Protein AF-A0A4Q2U4I2-F1 (afdb_monomer_lite)

Foldseek 3Di:
DDDDPDPVVVLVVVLVVVCVVVVDDPDPVRSVVVSVVSVVVVVVVCCVVCPVADPVRVVVPPPDDDPPDPPDD

InterPro domains:
  IPR001207 Transposase, mutator type [PF00872] (2-47)
  IPR001207 Transposase, mutator type [PTHR33217] (2-55)

Radius of gyration: 22.47 Å; chains: 1; bounding box: 59×37×47 Å

Structure (mmCIF, N/CA/C/O backbone):
data_AF-A0A4Q2U4I2-F1
#
_entry.id   AF-A0A4Q2U4I2-F1
#
loop_
_atom_site.group_PDB
_atom_site.id
_atom_site.type_symbol
_atom_site.label_atom_id
_atom_site.label_alt_id
_atom_site.label_comp_id
_atom_site.label_asym_id
_atom_site.label_entity_id
_atom_site.label_seq_id
_atom_site.pdbx_PDB_ins_code
_atom_site.Cartn_x
_atom_site.Cartn_y
_atom_site.Cartn_z
_atom_site.occupancy
_atom_site.B_iso_or_equiv
_atom_site.auth_seq_id
_atom_site.auth_comp_id
_atom_site.auth_asym_id
_atom_site.auth_atom_id
_atom_site.pdbx_PDB_model_num
ATOM 1 N N . LYS A 1 1 ? 6.972 22.263 -4.200 1.00 60.97 1 LYS A N 1
ATOM 2 C CA . LYS A 1 1 ? 7.385 21.379 -3.081 1.00 60.97 1 LYS A CA 1
ATOM 3 C C . LYS A 1 1 ? 8.299 20.319 -3.685 1.00 60.97 1 LYS A C 1
ATOM 5 O O . LYS A 1 1 ? 7.823 19.584 -4.537 1.00 60.97 1 LYS A O 1
ATOM 10 N N . LEU A 1 2 ? 9.597 20.320 -3.368 1.00 59.66 2 LEU A N 1
ATOM 11 C CA . LEU A 1 2 ? 10.514 19.269 -3.826 1.00 59.66 2 LEU A CA 1
ATOM 12 C C . LEU A 1 2 ? 10.200 17.996 -3.036 1.00 59.66 2 LEU A C 1
ATOM 14 O O . LEU A 1 2 ? 10.133 18.033 -1.808 1.00 59.66 2 LEU A O 1
ATOM 18 N N . HIS A 1 3 ? 9.931 16.905 -3.743 1.00 65.81 3 HIS A N 1
ATOM 19 C CA . HIS A 1 3 ? 9.775 15.584 -3.148 1.00 65.81 3 HIS A CA 1
ATOM 20 C C . HIS A 1 3 ? 11.080 14.824 -3.346 1.00 65.81 3 HIS A C 1
ATOM 22 O O . HIS A 1 3 ? 11.690 14.929 -4.408 1.00 65.81 3 HIS A O 1
ATOM 28 N N . SER A 1 4 ? 11.509 14.088 -2.321 1.00 67.75 4 SER A N 1
ATOM 29 C CA . SER A 1 4 ? 12.656 13.198 -2.453 1.00 67.75 4 SER A CA 1
ATOM 30 C C . SER A 1 4 ? 12.389 12.207 -3.583 1.00 67.75 4 SER A C 1
AT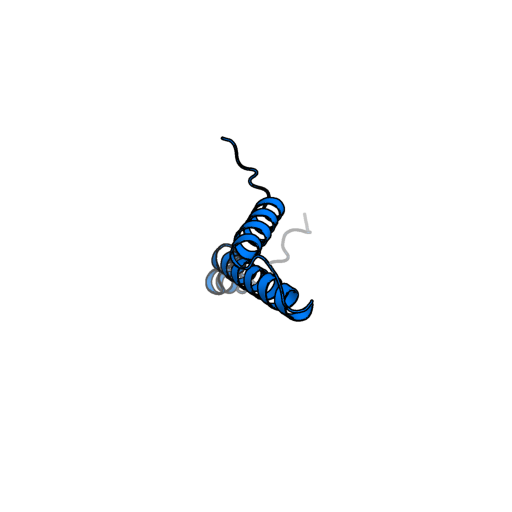OM 32 O O . SER A 1 4 ? 11.318 11.600 -3.648 1.00 67.75 4 SER A O 1
ATOM 34 N N . THR A 1 5 ? 13.356 12.063 -4.485 1.00 76.31 5 THR A N 1
ATOM 35 C CA . THR A 1 5 ? 13.355 11.022 -5.518 1.00 76.31 5 THR A CA 1
ATOM 36 C C . THR A 1 5 ? 13.812 9.677 -4.953 1.00 76.31 5 THR A C 1
ATOM 38 O O . THR A 1 5 ? 13.855 8.697 -5.691 1.00 76.31 5 THR A O 1
ATOM 41 N N . ASN A 1 6 ? 14.130 9.611 -3.651 1.00 87.25 6 ASN A N 1
ATOM 42 C CA . ASN A 1 6 ? 14.539 8.391 -2.976 1.00 87.25 6 ASN A CA 1
ATOM 43 C C . ASN A 1 6 ? 13.381 7.370 -2.952 1.00 87.25 6 ASN A C 1
ATOM 45 O O . ASN A 1 6 ? 12.353 7.618 -2.306 1.00 87.25 6 ASN A O 1
ATOM 49 N N . PRO A 1 7 ? 13.542 6.198 -3.593 1.00 84.62 7 PRO A N 1
ATOM 50 C CA . PRO A 1 7 ? 12.513 5.162 -3.624 1.00 84.62 7 PRO A CA 1
ATOM 51 C C . PRO A 1 7 ? 12.064 4.696 -2.233 1.00 84.62 7 PRO A C 1
ATOM 53 O O . PRO A 1 7 ? 10.881 4.414 -2.040 1.00 84.62 7 PRO A O 1
ATOM 56 N N . ILE A 1 8 ? 12.972 4.675 -1.251 1.00 90.31 8 ILE A N 1
ATOM 57 C CA . ILE A 1 8 ? 12.671 4.237 0.121 1.00 90.31 8 ILE A CA 1
ATOM 58 C C . ILE A 1 8 ? 11.728 5.224 0.813 1.00 90.31 8 ILE A C 1
ATOM 60 O O . ILE A 1 8 ? 10.774 4.821 1.478 1.00 90.31 8 ILE A O 1
ATOM 64 N N . GLU A 1 9 ? 11.947 6.528 0.642 1.00 92.06 9 GLU A N 1
ATOM 65 C CA . GLU A 1 9 ? 11.061 7.544 1.219 1.00 92.06 9 GLU A CA 1
ATOM 66 C C . GLU A 1 9 ? 9.664 7.494 0.596 1.00 92.06 9 GLU A C 1
ATOM 68 O O . GLU A 1 9 ? 8.664 7.622 1.310 1.00 92.06 9 GLU A O 1
ATOM 73 N N . ARG A 1 10 ? 9.583 7.252 -0.721 1.00 91.12 10 ARG A N 1
ATOM 74 C CA . ARG A 1 10 ? 8.311 7.066 -1.432 1.00 91.12 10 ARG A CA 1
ATOM 75 C C . ARG A 1 10 ? 7.555 5.853 -0.892 1.00 91.12 10 ARG A C 1
ATOM 77 O O . ARG A 1 10 ? 6.381 5.983 -0.550 1.00 91.12 10 ARG A O 1
ATOM 84 N N . LEU A 1 11 ? 8.236 4.716 -0.752 1.00 93.31 11 LEU A N 1
ATOM 85 C CA . LEU A 1 11 ? 7.661 3.491 -0.199 1.00 93.31 11 LEU A CA 1
ATOM 86 C C . LEU A 1 11 ? 7.153 3.704 1.235 1.00 93.31 11 LEU A C 1
ATOM 88 O O . LEU A 1 11 ? 6.006 3.386 1.538 1.00 93.31 11 LEU A O 1
ATOM 92 N N . ASN A 1 12 ? 7.958 4.324 2.102 1.00 94.31 12 ASN A N 1
ATOM 93 C CA . ASN A 1 12 ? 7.570 4.607 3.487 1.00 94.31 12 ASN A CA 1
ATOM 94 C C . ASN A 1 12 ? 6.349 5.531 3.584 1.00 94.31 12 ASN A C 1
ATOM 96 O O . ASN A 1 12 ? 5.511 5.371 4.473 1.00 94.31 12 ASN A O 1
ATOM 100 N N . LYS A 1 13 ? 6.234 6.508 2.679 1.00 94.88 13 LYS A N 1
ATOM 101 C CA . LYS A 1 13 ? 5.063 7.386 2.609 1.00 94.88 13 LYS A CA 1
ATOM 102 C C . LYS A 1 13 ? 3.807 6.618 2.196 1.00 94.88 13 LYS A C 1
ATOM 104 O O . LYS A 1 13 ? 2.743 6.875 2.752 1.00 94.88 13 LYS A O 1
ATOM 109 N N . GLU A 1 14 ? 3.930 5.681 1.261 1.00 95.62 14 GLU A N 1
ATOM 110 C CA . GLU A 1 14 ? 2.799 4.876 0.799 1.00 95.62 14 GLU A CA 1
ATOM 111 C C . GLU A 1 14 ? 2.321 3.885 1.864 1.00 95.62 14 GLU A C 1
ATOM 113 O O . GLU A 1 14 ? 1.117 3.780 2.102 1.00 9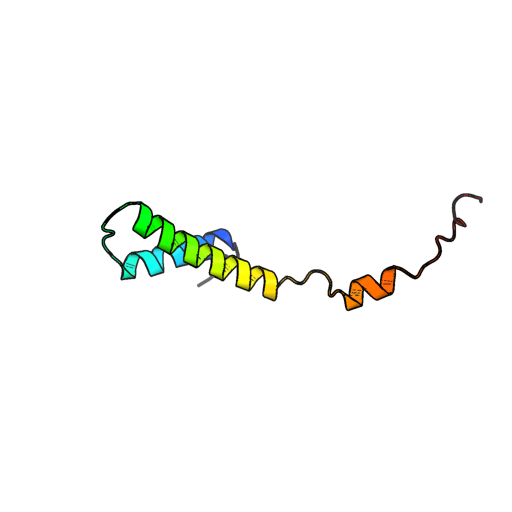5.62 14 GLU A O 1
ATOM 118 N N . VAL A 1 15 ? 3.251 3.244 2.580 1.00 96.62 15 VAL A N 1
ATOM 119 C CA . VAL A 1 15 ? 2.927 2.399 3.740 1.00 96.62 15 VAL A CA 1
ATOM 120 C C . VAL A 1 15 ? 2.130 3.188 4.777 1.00 96.62 15 VAL A C 1
ATOM 122 O O . VAL A 1 15 ? 1.066 2.735 5.194 1.00 96.62 15 VAL A O 1
ATOM 125 N N . LYS A 1 16 ? 2.589 4.395 5.142 1.00 96.62 16 LYS A N 1
ATOM 126 C CA . LYS A 1 16 ? 1.866 5.273 6.078 1.00 96.62 16 LYS A CA 1
ATOM 127 C C . LYS A 1 16 ? 0.467 5.616 5.564 1.00 96.62 16 LYS A C 1
ATOM 129 O O . LYS A 1 16 ? -0.509 5.370 6.257 1.00 96.62 16 LYS A O 1
ATOM 134 N N . ARG A 1 17 ? 0.354 6.075 4.313 1.00 97.62 17 ARG A N 1
ATOM 135 C CA . ARG A 1 17 ? -0.925 6.481 3.710 1.00 97.62 17 ARG A CA 1
ATOM 136 C C . ARG A 1 17 ? -1.967 5.358 3.709 1.00 97.62 17 ARG A C 1
ATOM 138 O O . ARG A 1 17 ? -3.135 5.624 3.970 1.00 97.62 17 ARG A O 1
ATOM 145 N N . ARG A 1 18 ? -1.580 4.117 3.385 1.00 97.75 18 ARG A N 1
ATOM 146 C CA . ARG A 1 18 ? -2.521 2.980 3.377 1.00 97.75 18 ARG A CA 1
ATOM 147 C C . ARG A 1 18 ? -2.826 2.461 4.777 1.00 97.75 18 ARG A C 1
ATOM 149 O O . ARG A 1 18 ? -3.954 2.047 5.021 1.00 97.75 18 ARG A O 1
ATOM 156 N N . ALA A 1 19 ? -1.858 2.511 5.691 1.00 97.56 19 ALA A N 1
ATOM 157 C CA . ALA A 1 19 ? -2.097 2.185 7.092 1.00 97.56 19 ALA A CA 1
ATOM 158 C C . ALA A 1 19 ? -3.089 3.169 7.738 1.00 97.56 19 ALA A C 1
ATOM 160 O O . ALA A 1 19 ? -3.982 2.726 8.457 1.00 97.56 19 ALA A O 1
ATOM 161 N N . ASP A 1 20 ? -3.008 4.464 7.408 1.00 97.88 20 ASP A N 1
ATOM 162 C CA . ASP A 1 20 ? -3.922 5.498 7.916 1.00 97.88 20 ASP A CA 1
ATOM 163 C C . ASP A 1 20 ? -5.388 5.241 7.518 1.00 97.88 20 ASP A C 1
ATOM 165 O O . ASP A 1 20 ? -6.298 5.555 8.281 1.00 97.88 20 ASP A O 1
ATOM 169 N N . VAL A 1 21 ? -5.634 4.630 6.351 1.00 97.69 21 VAL A N 1
ATOM 170 C CA . VAL A 1 21 ? -6.989 4.244 5.907 1.00 97.69 21 VAL A CA 1
ATOM 171 C C . VAL A 1 21 ? -7.555 3.097 6.746 1.00 97.69 21 VAL A C 1
ATOM 173 O O . VAL A 1 21 ? -8.757 3.058 6.998 1.00 97.69 21 VAL A O 1
ATOM 176 N N . VAL A 1 22 ? -6.706 2.161 7.176 1.00 96.81 22 VAL A N 1
ATOM 177 C CA . VAL A 1 22 ? -7.126 1.030 8.018 1.00 96.81 22 VAL A CA 1
ATOM 178 C C . VAL A 1 22 ? -7.321 1.471 9.472 1.00 96.81 22 VAL A C 1
ATOM 180 O O . VAL A 1 22 ? -8.238 1.001 10.144 1.00 96.81 22 VAL A O 1
ATOM 183 N N . GLY A 1 23 ? -6.482 2.386 9.964 1.00 96.25 23 GLY A N 1
ATOM 184 C CA . GLY A 1 23 ? -6.548 2.928 11.321 1.00 96.25 23 GLY A CA 1
ATOM 185 C C . GLY A 1 23 ? -6.057 1.941 12.384 1.00 96.25 23 GLY A C 1
ATOM 186 O O . GLY A 1 23 ? -4.951 2.092 12.899 1.00 96.25 23 GLY A O 1
ATOM 187 N N . ILE A 1 24 ? -6.865 0.930 12.722 1.00 96.75 24 ILE A N 1
ATOM 188 C CA . ILE A 1 24 ? -6.556 -0.068 13.762 1.00 96.75 24 ILE A CA 1
ATOM 189 C C . ILE A 1 24 ? -6.485 -1.463 13.143 1.00 96.75 24 ILE A C 1
ATOM 191 O O . ILE A 1 24 ? -7.401 -1.898 12.448 1.00 96.75 24 ILE A O 1
ATOM 195 N N . PHE A 1 25 ? -5.413 -2.197 13.449 1.00 97.75 25 PHE A N 1
ATOM 196 C CA . PHE A 1 25 ? -5.235 -3.576 13.002 1.00 97.75 25 PHE A CA 1
ATOM 197 C C . PHE A 1 25 ? -5.630 -4.570 14.103 1.00 97.75 25 PHE A C 1
ATOM 199 O O . PHE A 1 25 ? -5.254 -4.375 15.259 1.00 97.75 25 PHE A O 1
ATOM 206 N N . PRO A 1 26 ? -6.335 -5.665 13.764 1.00 96.75 26 PRO A N 1
ATOM 207 C CA . PRO A 1 26 ? -6.795 -6.651 14.745 1.00 96.75 26 PRO A CA 1
ATOM 208 C C . PRO A 1 26 ? -5.679 -7.574 15.262 1.00 96.75 26 PRO A C 1
ATOM 210 O O . PRO A 1 26 ? -5.853 -8.229 16.284 1.00 96.75 26 PRO A O 1
ATOM 213 N N . ASN A 1 27 ? -4.553 -7.673 14.547 1.00 97.94 27 ASN A N 1
ATOM 214 C CA . ASN A 1 27 ? -3.356 -8.423 14.938 1.00 97.94 27 ASN A CA 1
ATOM 215 C C . ASN A 1 27 ? -2.152 -8.021 14.067 1.00 97.94 27 ASN A C 1
ATOM 217 O O . ASN A 1 27 ? -2.297 -7.343 13.045 1.00 97.94 27 ASN A O 1
ATOM 221 N N . GLU A 1 28 ? -0.966 -8.492 14.453 1.00 98.00 28 GLU A N 1
ATOM 222 C CA . GLU A 1 28 ? 0.292 -8.228 13.749 1.00 98.00 28 GLU A CA 1
ATOM 223 C C . GLU A 1 28 ? 0.317 -8.816 12.326 1.00 98.00 28 GLU A C 1
ATOM 225 O O . GLU A 1 28 ? 0.836 -8.203 11.393 1.00 98.00 28 GLU A O 1
ATOM 230 N N . ASP A 1 29 ? -0.298 -9.978 12.110 1.00 98.38 29 ASP A N 1
ATOM 231 C CA . ASP A 1 29 ? -0.311 -10.589 10.781 1.00 98.38 29 ASP A CA 1
ATOM 232 C C . ASP A 1 29 ? -1.123 -9.762 9.776 1.00 98.38 29 ASP A C 1
ATOM 234 O O . ASP A 1 29 ? -0.850 -9.780 8.577 1.00 98.38 29 ASP A O 1
ATOM 238 N N . SER A 1 30 ? -2.124 -9.014 10.240 1.00 97.81 30 SER A N 1
ATOM 239 C CA . SER A 1 30 ? -2.949 -8.159 9.383 1.00 97.81 30 SER A CA 1
ATOM 240 C C . SER A 1 30 ? -2.151 -6.977 8.828 1.00 97.81 30 SER A C 1
ATOM 242 O O . SER A 1 30 ? -2.241 -6.691 7.634 1.00 97.81 30 SER A O 1
ATOM 244 N N . ILE A 1 31 ? -1.307 -6.339 9.648 1.00 97.50 31 ILE A N 1
ATOM 245 C CA . ILE A 1 31 ? -0.418 -5.269 9.170 1.00 97.50 31 ILE A CA 1
ATOM 246 C C . ILE A 1 31 ? 0.699 -5.823 8.279 1.00 97.50 31 ILE A C 1
ATOM 248 O O . ILE A 1 31 ? 0.985 -5.239 7.234 1.00 97.50 31 ILE A O 1
ATOM 252 N N . LYS A 1 32 ? 1.269 -6.990 8.613 1.00 98.19 32 LYS A N 1
ATOM 253 C CA . LYS A 1 32 ? 2.264 -7.664 7.759 1.00 98.19 32 LYS A CA 1
ATOM 254 C C . LYS A 1 32 ? 1.717 -7.946 6.363 1.00 98.19 32 LYS A C 1
ATOM 256 O O . LYS A 1 32 ? 2.421 -7.719 5.386 1.00 98.19 32 LYS A O 1
ATOM 261 N N . ARG A 1 33 ? 0.460 -8.392 6.255 1.00 98.25 33 ARG A N 1
ATOM 262 C CA . ARG A 1 33 ? -0.199 -8.627 4.959 1.00 98.25 33 ARG A CA 1
ATOM 263 C C . ARG A 1 33 ? -0.360 -7.341 4.151 1.00 98.25 33 ARG A C 1
ATOM 265 O O . ARG A 1 33 ? -0.062 -7.358 2.962 1.00 98.25 33 ARG A O 1
ATOM 272 N N . LEU A 1 34 ? -0.765 -6.232 4.778 1.00 97.56 34 LEU A N 1
ATOM 273 C CA . LEU A 1 34 ? -0.869 -4.942 4.085 1.00 97.56 34 LEU A CA 1
ATOM 274 C C . LEU A 1 34 ? 0.493 -4.479 3.558 1.00 97.56 34 LEU A C 1
ATOM 276 O O . LEU A 1 34 ? 0.620 -4.142 2.385 1.00 97.56 34 LEU A O 1
ATOM 280 N N . VAL A 1 35 ? 1.511 -4.471 4.420 1.00 97.25 35 VAL A N 1
ATOM 281 C CA . VAL A 1 35 ? 2.863 -4.049 4.030 1.00 97.25 35 VAL A CA 1
ATOM 282 C C . VAL A 1 35 ? 3.418 -4.975 2.949 1.00 97.25 35 VAL A C 1
ATOM 284 O O . VAL A 1 35 ? 3.963 -4.495 1.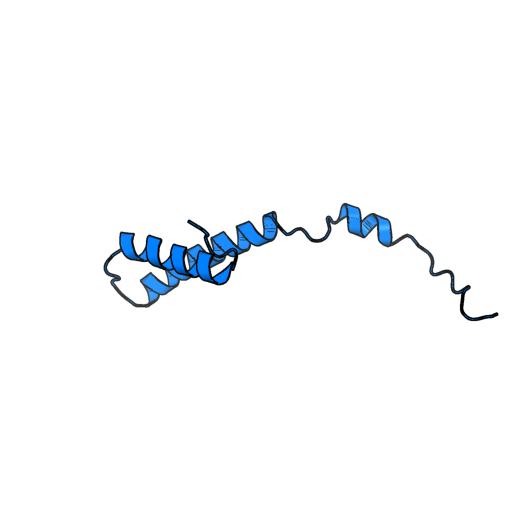961 1.00 97.25 35 VAL A O 1
ATOM 287 N N . GLY A 1 36 ? 3.218 -6.288 3.091 1.00 97.94 36 GLY A N 1
ATOM 288 C CA . GLY A 1 36 ? 3.600 -7.280 2.090 1.00 97.94 36 GLY A CA 1
ATOM 289 C C . GLY A 1 36 ? 2.955 -7.021 0.729 1.00 97.94 36 GLY A C 1
ATOM 290 O O . GLY A 1 36 ? 3.656 -7.028 -0.276 1.00 97.94 36 GLY A O 1
ATOM 291 N N . ALA A 1 37 ? 1.657 -6.710 0.689 1.00 97.88 37 ALA A N 1
ATOM 292 C CA . ALA A 1 37 ? 0.966 -6.364 -0.553 1.00 97.88 37 ALA A CA 1
ATOM 293 C C . ALA A 1 37 ? 1.559 -5.108 -1.221 1.00 97.88 37 ALA A C 1
ATOM 295 O O . ALA A 1 37 ? 1.822 -5.119 -2.419 1.00 97.88 37 ALA A O 1
ATOM 296 N N . ILE A 1 38 ? 1.853 -4.057 -0.447 1.00 96.75 38 ILE A N 1
ATOM 297 C CA . ILE A 1 38 ? 2.471 -2.822 -0.968 1.00 96.75 38 ILE A CA 1
ATOM 298 C C . ILE A 1 38 ? 3.867 -3.096 -1.542 1.00 96.75 38 ILE A C 1
ATOM 300 O O . ILE A 1 38 ? 4.231 -2.548 -2.582 1.00 96.75 38 ILE A O 1
ATOM 304 N N . LEU A 1 39 ? 4.660 -3.935 -0.870 1.00 95.62 39 LEU A N 1
ATOM 305 C CA . LEU A 1 39 ? 5.990 -4.316 -1.347 1.00 95.62 39 LEU A CA 1
ATOM 306 C C . LEU A 1 39 ? 5.919 -5.110 -2.653 1.00 95.62 39 LEU A C 1
ATOM 308 O O . LEU A 1 39 ? 6.738 -4.870 -3.535 1.00 95.62 39 LEU A O 1
ATOM 312 N N . LEU A 1 40 ? 4.944 -6.015 -2.786 1.00 95.81 40 LEU A N 1
ATOM 313 C CA . LEU A 1 40 ? 4.717 -6.764 -4.023 1.00 95.81 40 LEU A CA 1
ATOM 314 C C . LEU A 1 40 ? 4.342 -5.827 -5.175 1.00 95.81 40 LEU A C 1
ATOM 316 O O . LEU A 1 40 ? 4.984 -5.877 -6.217 1.00 95.81 40 LEU A O 1
ATOM 320 N N . GLU A 1 41 ? 3.399 -4.906 -4.962 1.00 94.25 41 GLU A N 1
ATOM 321 C CA . GLU A 1 41 ? 3.028 -3.910 -5.977 1.00 94.25 41 GLU A CA 1
ATOM 322 C C . GLU A 1 41 ? 4.234 -3.074 -6.431 1.00 94.25 41 GLU A C 1
ATOM 324 O O . GLU A 1 41 ? 4.437 -2.855 -7.624 1.00 94.25 41 GLU A O 1
ATOM 329 N N . GLN A 1 42 ? 5.075 -2.629 -5.492 1.00 91.69 42 GLN A N 1
ATOM 330 C CA . GLN A 1 42 ? 6.268 -1.853 -5.831 1.00 91.69 42 GLN A CA 1
ATOM 331 C C . GLN A 1 42 ? 7.359 -2.679 -6.507 1.00 91.69 42 GLN A C 1
ATOM 333 O O . GLN A 1 42 ? 8.071 -2.161 -7.369 1.00 91.69 42 GLN A O 1
ATOM 338 N N . ASN A 1 43 ? 7.487 -3.954 -6.149 1.00 90.75 43 ASN A N 1
ATOM 339 C CA . ASN A 1 43 ? 8.362 -4.875 -6.857 1.00 90.75 43 ASN A CA 1
ATOM 340 C C . ASN A 1 43 ? 7.906 -5.050 -8.312 1.00 90.75 43 ASN A C 1
ATOM 342 O O . ASN A 1 43 ? 8.733 -4.961 -9.217 1.00 90.75 43 ASN A O 1
ATOM 346 N N . ASP A 1 44 ? 6.606 -5.223 -8.549 1.00 90.56 44 ASP A N 1
ATOM 347 C CA . ASP A 1 44 ? 6.054 -5.381 -9.896 1.00 90.56 44 ASP A CA 1
ATOM 348 C C . ASP A 1 44 ? 6.241 -4.106 -10.735 1.00 90.56 44 ASP A C 1
ATOM 350 O O . ASP A 1 44 ? 6.712 -4.175 -11.872 1.00 90.56 44 ASP A O 1
ATOM 354 N N . GLU A 1 45 ? 5.972 -2.925 -10.165 1.00 88.69 45 GLU A N 1
ATOM 355 C CA . GLU A 1 45 ? 6.268 -1.638 -10.811 1.00 88.69 45 GLU A CA 1
ATOM 356 C C . GLU A 1 45 ? 7.751 -1.519 -11.191 1.00 88.69 45 GLU A C 1
ATOM 358 O O . GLU A 1 45 ? 8.080 -1.115 -12.312 1.00 88.69 45 GLU A O 1
ATOM 363 N N . TRP A 1 46 ? 8.654 -1.892 -10.278 1.00 84.94 46 TRP A N 1
ATOM 364 C CA . TRP A 1 46 ? 10.092 -1.836 -10.524 1.00 84.94 46 TRP A CA 1
ATOM 365 C C . TRP A 1 46 ? 10.507 -2.771 -11.665 1.00 84.94 46 TRP A C 1
ATOM 367 O O . TRP A 1 46 ? 11.208 -2.326 -12.575 1.00 84.94 46 TRP A O 1
ATOM 377 N N . GLN A 1 47 ? 10.025 -4.019 -11.668 1.00 81.88 47 GLN A N 1
ATOM 378 C CA . GLN A 1 47 ? 10.297 -5.006 -12.722 1.00 81.88 47 GLN A CA 1
ATOM 379 C C . GLN A 1 47 ? 9.814 -4.535 -14.100 1.00 81.88 47 GLN A C 1
ATOM 381 O O . GLN A 1 47 ? 10.500 -4.730 -15.105 1.00 81.88 47 GLN A O 1
ATOM 386 N N . LEU A 1 48 ? 8.653 -3.876 -14.163 1.00 78.69 48 LEU A N 1
ATOM 387 C CA . LEU A 1 48 ? 8.115 -3.330 -15.411 1.00 78.69 48 LEU A CA 1
ATOM 388 C C . LEU A 1 48 ? 8.936 -2.141 -15.930 1.00 78.69 48 LEU A C 1
ATOM 390 O O . LEU A 1 48 ? 9.160 -2.027 -17.137 1.00 78.69 48 LEU A O 1
ATOM 394 N N . GLN A 1 49 ? 9.390 -1.263 -15.032 1.00 73.25 49 GLN A N 1
ATOM 395 C CA . GLN A 1 49 ? 10.151 -0.062 -15.390 1.00 73.25 49 GLN A CA 1
ATOM 396 C C . GLN A 1 49 ? 11.630 -0.341 -15.692 1.00 73.25 49 GLN A C 1
ATOM 398 O O . GLN A 1 49 ? 12.223 0.356 -16.511 1.00 73.25 49 GLN A O 1
ATOM 403 N N . HIS A 1 50 ? 12.228 -1.353 -15.059 1.00 67.94 50 HIS A N 1
ATOM 404 C CA . HIS A 1 50 ? 13.671 -1.613 -15.085 1.00 67.94 50 HIS A CA 1
ATOM 405 C C . HIS A 1 50 ? 14.008 -2.924 -15.806 1.00 67.94 50 HIS A C 1
ATOM 407 O O . HIS A 1 50 ? 14.820 -3.721 -15.333 1.00 67.94 50 HIS A O 1
ATOM 413 N N . ARG A 1 51 ? 13.426 -3.153 -16.9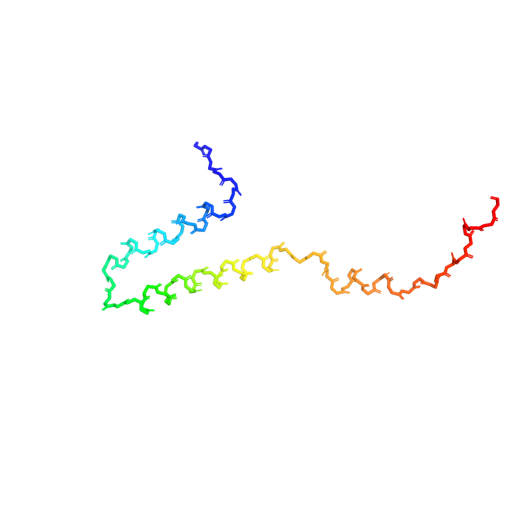93 1.00 64.88 51 ARG A N 1
ATOM 414 C CA . ARG A 1 51 ? 13.904 -4.207 -17.906 1.00 64.88 51 ARG A CA 1
ATOM 415 C C . ARG A 1 51 ? 15.289 -3.826 -18.431 1.00 64.88 51 ARG A C 1
ATOM 417 O O . ARG A 1 51 ? 15.417 -3.236 -19.498 1.00 64.88 51 ARG A O 1
ATOM 424 N N . TYR A 1 52 ? 16.323 -4.146 -17.657 1.00 58.94 52 TYR A N 1
ATOM 425 C CA . TYR A 1 52 ? 17.710 -3.757 -17.932 1.00 58.94 52 TYR A CA 1
ATOM 426 C C . TYR A 1 52 ? 18.314 -4.389 -19.194 1.00 58.94 52 TYR A C 1
ATOM 428 O O . TYR A 1 52 ? 19.360 -3.946 -19.650 1.00 58.94 52 TYR A O 1
ATOM 436 N N . MET A 1 53 ? 17.654 -5.372 -19.798 1.00 59.09 53 MET A N 1
ATOM 437 C CA . MET A 1 53 ? 17.901 -5.842 -21.158 1.00 59.09 53 MET A CA 1
ATOM 438 C C . MET A 1 53 ? 16.678 -6.649 -21.576 1.00 59.09 53 MET A C 1
ATOM 440 O O . MET A 1 53 ? 16.231 -7.525 -20.835 1.00 59.09 53 MET A O 1
ATOM 444 N N . THR A 1 54 ? 16.115 -6.371 -22.749 1.00 66.75 54 THR A N 1
ATOM 445 C CA . THR A 1 54 ? 15.158 -7.315 -23.335 1.00 66.75 54 THR A CA 1
ATOM 446 C C . THR A 1 54 ? 15.921 -8.563 -23.788 1.00 66.75 54 THR A C 1
ATOM 448 O O . THR A 1 54 ? 17.094 -8.474 -24.156 1.00 66.75 54 THR A O 1
ATOM 451 N N . LEU A 1 55 ? 15.273 -9.733 -23.760 1.00 62.34 55 LEU A N 1
ATOM 452 C CA . LEU A 1 55 ? 15.834 -10.977 -24.314 1.00 62.34 55 LEU A CA 1
ATOM 453 C C . LEU A 1 55 ? 16.315 -10.778 -25.761 1.00 62.34 55 LEU A C 1
ATOM 455 O O . LEU A 1 55 ? 17.339 -11.330 -26.141 1.00 62.34 55 LEU A O 1
ATOM 459 N N . GLU A 1 56 ? 15.637 -9.916 -26.520 1.00 63.84 56 GLU A N 1
ATOM 460 C CA . GLU A 1 56 ? 16.014 -9.504 -27.876 1.00 63.84 56 GLU A CA 1
ATOM 461 C C . GLU A 1 56 ? 17.352 -8.744 -27.905 1.00 63.84 56 GLU A C 1
ATOM 463 O O . GLU A 1 56 ? 18.212 -9.037 -28.733 1.00 63.84 56 GLU A O 1
ATOM 468 N N . THR A 1 57 ? 17.585 -7.822 -26.962 1.00 63.97 57 THR A N 1
ATOM 469 C CA . THR A 1 57 ? 18.878 -7.125 -26.818 1.00 63.97 57 THR A CA 1
ATOM 470 C C . THR A 1 57 ? 20.005 -8.067 -26.368 1.00 63.97 57 THR A C 1
ATOM 472 O O . THR A 1 57 ? 21.152 -7.868 -26.758 1.00 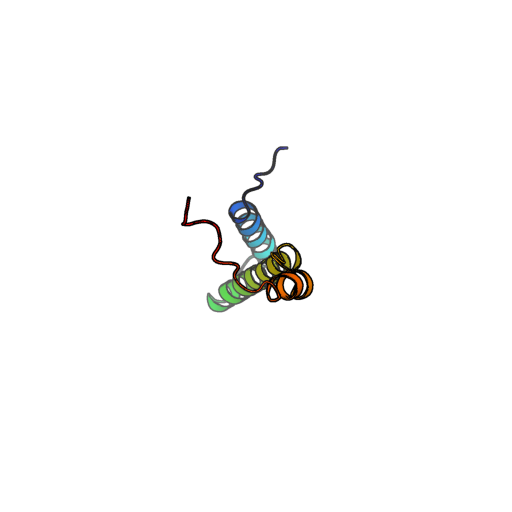63.97 57 THR A O 1
ATOM 475 N N . MET A 1 58 ? 19.706 -9.100 -25.568 1.00 61.59 58 MET A N 1
ATOM 476 C CA . MET A 1 58 ? 20.705 -10.100 -25.151 1.00 61.59 58 MET A CA 1
ATOM 477 C C . MET A 1 58 ? 21.025 -11.120 -26.250 1.00 61.59 58 MET A C 1
ATOM 479 O O . MET A 1 58 ? 22.183 -11.512 -26.383 1.00 61.59 58 MET A O 1
ATOM 483 N N . ALA A 1 59 ? 20.030 -11.516 -27.049 1.00 63.84 59 ALA A N 1
ATOM 484 C CA . ALA A 1 59 ? 20.185 -12.464 -28.152 1.00 63.84 59 ALA A CA 1
ATOM 485 C C . ALA A 1 59 ? 21.094 -11.921 -29.266 1.00 63.84 59 ALA A C 1
ATOM 487 O O . ALA A 1 59 ? 21.870 -12.672 -29.843 1.00 63.84 59 ALA A O 1
ATOM 488 N N . GLY A 1 60 ? 21.086 -10.605 -29.509 1.00 59.09 60 GLY A N 1
ATOM 489 C CA . GLY A 1 60 ? 22.000 -9.969 -30.466 1.00 59.09 60 GLY A CA 1
ATOM 490 C C . GLY A 1 60 ? 23.478 -9.952 -30.045 1.00 59.09 60 GLY A C 1
ATOM 491 O O . GLY A 1 60 ? 24.315 -9.517 -30.830 1.00 59.09 60 GLY A O 1
ATOM 492 N N . ARG A 1 61 ? 23.818 -10.389 -28.820 1.00 55.06 61 ARG A N 1
ATOM 493 C CA . ARG A 1 61 ? 25.192 -10.354 -28.281 1.00 55.06 61 ARG A CA 1
ATOM 494 C C . ARG A 1 61 ? 25.870 -11.725 -28.198 1.00 55.06 61 ARG A C 1
ATOM 496 O O . ARG A 1 61 ? 27.050 -11.784 -27.870 1.00 55.06 61 ARG A O 1
ATOM 503 N N . THR A 1 62 ? 25.160 -12.823 -28.454 1.00 56.88 62 THR A N 1
ATOM 504 C CA . THR A 1 62 ? 25.721 -14.183 -28.338 1.00 56.88 62 THR A CA 1
ATOM 505 C C . THR A 1 62 ? 26.343 -14.726 -29.626 1.00 56.88 62 THR A C 1
ATOM 507 O O . THR A 1 62 ? 26.902 -15.817 -29.589 1.00 56.88 62 THR A O 1
ATOM 510 N N . ASP A 1 63 ? 26.325 -13.958 -30.720 1.00 60.25 63 ASP A N 1
ATOM 511 C CA . ASP A 1 63 ? 26.831 -14.386 -32.035 1.00 60.25 63 ASP A CA 1
ATOM 512 C C . ASP A 1 63 ? 28.199 -13.780 -32.417 1.00 60.25 63 ASP A C 1
ATOM 514 O O . ASP A 1 63 ? 28.557 -13.754 -33.594 1.00 60.25 63 ASP A O 1
ATOM 518 N N . GLU A 1 64 ? 29.002 -13.307 -31.457 1.00 53.72 64 GLU A N 1
ATOM 519 C CA . GLU A 1 64 ? 30.381 -12.885 -31.747 1.00 53.72 64 GLU A CA 1
ATOM 520 C C . GLU A 1 64 ? 31.379 -14.013 -31.410 1.00 53.72 64 GLU A C 1
ATOM 522 O O . GLU A 1 64 ? 31.580 -14.332 -30.232 1.00 53.72 64 GLU A O 1
ATOM 527 N N . PRO A 1 65 ? 32.028 -14.649 -32.407 1.00 47.66 65 PRO A N 1
ATOM 528 C CA . PRO A 1 65 ? 33.141 -15.544 -32.135 1.00 47.66 65 PRO A CA 1
ATOM 529 C C . PRO A 1 65 ? 34.295 -14.704 -31.588 1.00 47.66 65 PRO A C 1
ATOM 531 O O . PRO A 1 65 ? 34.758 -13.780 -32.248 1.00 47.66 65 PRO A O 1
ATOM 534 N N . ALA A 1 66 ? 34.755 -15.024 -30.379 1.00 52.47 66 ALA A N 1
ATOM 535 C CA . ALA A 1 66 ? 35.861 -14.355 -29.706 1.00 52.47 66 ALA A CA 1
ATOM 536 C C . ALA A 1 66 ? 37.116 -14.265 -30.602 1.00 52.47 66 ALA A C 1
ATOM 538 O O . ALA A 1 66 ? 37.947 -15.175 -30.629 1.00 52.47 66 ALA A O 1
ATOM 539 N N . THR A 1 67 ? 37.290 -13.153 -31.318 1.00 46.97 67 THR A N 1
ATOM 540 C CA . THR A 1 67 ? 38.537 -12.826 -32.0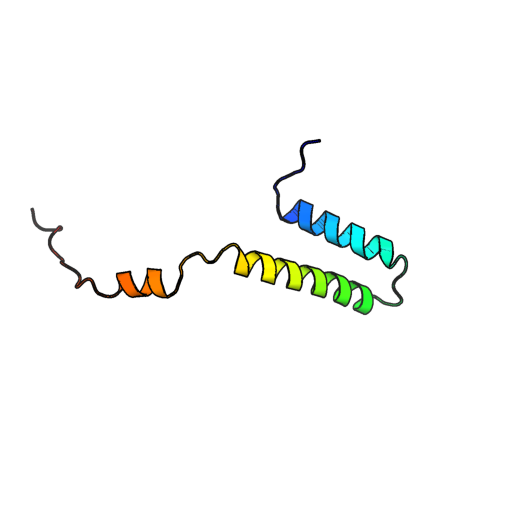11 1.00 46.97 67 THR A CA 1
ATOM 541 C C . THR A 1 67 ? 39.567 -12.369 -30.987 1.00 46.97 67 THR A C 1
ATOM 543 O O . THR A 1 67 ? 39.715 -11.191 -30.664 1.00 46.97 67 THR A O 1
ATOM 546 N N . LEU A 1 68 ? 40.292 -13.358 -30.466 1.00 47.53 68 LEU A N 1
ATOM 547 C CA . LEU A 1 68 ? 41.585 -13.227 -29.803 1.00 47.53 68 LEU A CA 1
ATOM 548 C C . LEU A 1 68 ? 42.612 -12.624 -30.783 1.00 47.53 68 LEU A C 1
ATOM 550 O O . LEU A 1 68 ? 43.419 -13.346 -31.363 1.00 47.53 68 LEU A O 1
ATOM 554 N N . THR A 1 69 ? 42.579 -11.309 -31.019 1.00 51.97 69 THR A N 1
ATOM 555 C CA . THR A 1 69 ? 43.529 -10.648 -31.947 1.00 51.97 69 THR A CA 1
ATOM 556 C C . THR A 1 69 ? 44.091 -9.322 -31.423 1.00 51.97 69 THR A C 1
ATOM 558 O O . THR A 1 69 ? 44.547 -8.497 -32.202 1.00 51.97 69 THR A O 1
ATOM 561 N N . HIS A 1 70 ? 44.111 -9.104 -30.101 1.00 48.41 70 HIS A N 1
ATOM 562 C CA . HIS A 1 70 ? 44.654 -7.862 -29.521 1.00 48.41 70 HIS A CA 1
ATOM 563 C C . HIS A 1 70 ? 45.733 -8.028 -28.432 1.00 48.41 70 HIS A C 1
ATOM 565 O O . HIS A 1 70 ? 46.094 -7.040 -27.804 1.00 48.41 70 HIS A O 1
ATOM 571 N N . ILE A 1 71 ? 46.316 -9.221 -28.230 1.00 44.53 71 ILE A N 1
ATOM 572 C CA . ILE A 1 71 ? 47.461 -9.417 -27.300 1.00 44.53 71 ILE A CA 1
ATOM 573 C C . ILE A 1 71 ? 48.726 -9.906 -28.035 1.00 44.53 71 ILE A C 1
ATOM 575 O O . ILE A 1 71 ? 49.496 -10.707 -27.517 1.00 44.53 71 ILE A O 1
ATOM 579 N N . ALA A 1 72 ? 48.960 -9.448 -29.265 1.00 37.81 72 ALA A N 1
ATOM 580 C CA . ALA A 1 72 ? 50.262 -9.621 -29.911 1.00 37.81 72 ALA A CA 1
ATOM 581 C C . ALA A 1 72 ? 50.557 -8.454 -30.861 1.00 37.81 72 ALA A C 1
ATOM 583 O O . ALA A 1 72 ? 50.285 -8.536 -32.058 1.00 37.81 72 ALA A O 1
ATOM 584 N N . ALA A 1 73 ? 51.089 -7.367 -30.304 1.00 36.50 73 ALA A N 1
ATOM 585 C CA . ALA A 1 73 ? 51.914 -6.383 -30.999 1.00 36.50 73 ALA A CA 1
ATOM 586 C C . ALA A 1 73 ? 52.809 -5.689 -29.968 1.00 36.50 73 ALA A C 1
ATOM 588 O O . ALA A 1 73 ? 52.253 -5.230 -28.944 1.00 36.50 73 ALA A O 1
#

pLDDT: mean 79.34, std 19.29, range [36.5, 98.38]

Sequence (73 aa):
KLHSTNPIERLNKEVKRRADVVGIFPNEDSIKRLVGAILLEQNDEWQLQHRYMTLETMAGRTDEPATLTHIAA

Secondary structure (DSSP, 8-state):
-PPP--HHHHHHHHHHHHHHHH-S-SSHHHHHHHHHHHHHHHHHHHHHH--SS-HHHHHTTS-------SS--

Organism: NCBI:txid2316528